Protein AF-0000000087190764 (afdb_hom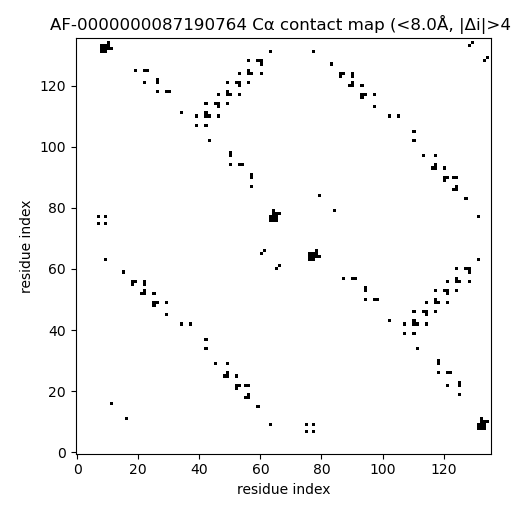odimer)

pLDDT: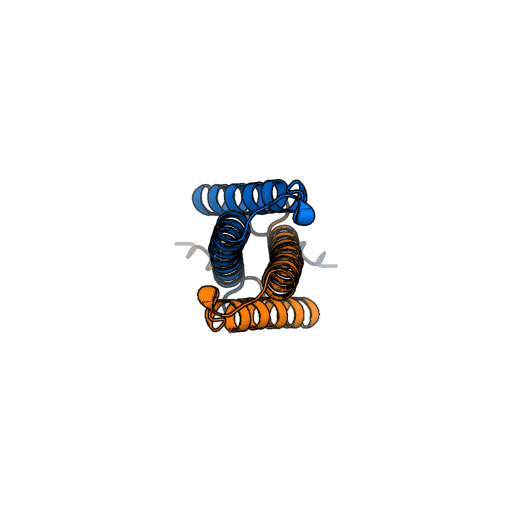 mean 90.16, std 15.95, range [39.56, 98.88]

Radius of gyration: 17.36 Å; Cα contacts (8 Å, |Δi|>4): 117; chains: 2; bounding box: 29×58×37 Å

Structure (mmCIF, N/CA/C/O backbone):
data_AF-0000000087190764-model_v1
#
loop_
_entity.id
_entity.type
_entity.pdbx_description
1 polymer 'Uncharacterized protein'
#
loop_
_atom_site.group_PDB
_atom_site.id
_atom_site.type_symbol
_atom_site.label_atom_id
_atom_site.label_alt_id
_atom_site.label_comp_id
_atom_site.label_asym_id
_atom_site.label_entity_id
_atom_site.label_seq_id
_atom_site.pdbx_PDB_ins_code
_atom_site.Cartn_x
_atom_site.Cartn_y
_atom_site.Cartn_z
_atom_site.occupancy
_atom_site.B_iso_or_equiv
_atom_site.auth_seq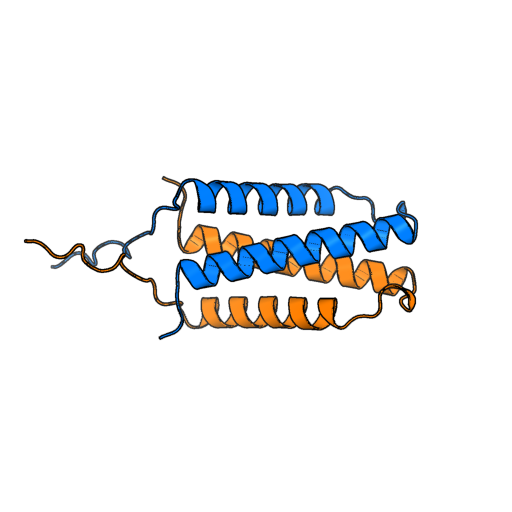_id
_atom_site.auth_comp_id
_atom_site.auth_asym_id
_atom_site.auth_atom_id
_atom_site.pdbx_PDB_model_num
ATOM 1 N N . MET A 1 1 ? -14.992 36.375 12.547 1 39.56 1 MET A N 1
ATOM 2 C CA . MET A 1 1 ? -15.258 35.062 11.977 1 39.56 1 MET A CA 1
ATOM 3 C C . MET A 1 1 ? -13.969 34.406 11.492 1 39.56 1 MET A C 1
ATOM 5 O O . MET A 1 1 ? -13.32 34.906 10.57 1 39.56 1 MET A O 1
ATOM 9 N N . HIS A 1 2 ? -13.172 33.906 12.359 1 49.56 2 HIS A N 1
ATOM 10 C CA . HIS A 1 2 ? -11.891 33.25 12.094 1 49.56 2 HIS A CA 1
ATOM 11 C C . HIS A 1 2 ? -12.055 32.125 11.07 1 49.56 2 HIS A C 1
ATOM 13 O O . HIS A 1 2 ? -12.906 31.234 11.234 1 49.56 2 HIS A O 1
ATOM 19 N N . GLN A 1 3 ? -11.992 32.344 9.805 1 50.53 3 GLN A N 1
ATOM 20 C CA . GLN A 1 3 ? -12.039 31.297 8.797 1 50.53 3 GLN A CA 1
ATOM 21 C C . GLN A 1 3 ? -11.172 30.109 9.195 1 50.53 3 GLN A C 1
ATOM 23 O O . GLN A 1 3 ? -10.039 30.297 9.656 1 50.53 3 GLN A O 1
ATOM 28 N N . PRO A 1 4 ? -11.742 29 9.664 1 48.78 4 PRO A N 1
ATOM 29 C CA . PRO A 1 4 ? -10.883 27.844 9.953 1 48.78 4 PRO A CA 1
ATOM 30 C C . PRO A 1 4 ? -9.727 27.703 8.961 1 48.78 4 PRO A C 1
ATOM 32 O O . PRO A 1 4 ? -9.906 27.969 7.77 1 48.78 4 PRO A O 1
ATOM 35 N N . GLN A 1 5 ? -8.586 28.188 9.312 1 47.53 5 GLN A N 1
ATOM 36 C CA . GLN A 1 5 ? -7.43 27.969 8.445 1 47.53 5 GLN A CA 1
ATOM 37 C C . GLN A 1 5 ? -7.516 26.625 7.742 1 47.53 5 GLN A C 1
ATOM 39 O O . GLN A 1 5 ? -7.918 25.625 8.344 1 47.53 5 GLN A O 1
ATOM 44 N N . PRO A 1 6 ? -7.727 26.531 6.43 1 51.16 6 PRO A N 1
ATOM 45 C CA . PRO A 1 6 ? -7.711 25.219 5.773 1 51.16 6 PRO A CA 1
ATOM 46 C C . PRO A 1 6 ? -6.781 24.234 6.469 1 51.16 6 PRO A C 1
ATOM 48 O O . PRO A 1 6 ? -5.797 24.625 7.094 1 51.16 6 PRO A O 1
ATOM 51 N N . PRO A 1 7 ? -7.449 23.141 6.949 1 53.41 7 PRO A N 1
ATOM 52 C CA . PRO A 1 7 ? -6.527 22.234 7.617 1 53.41 7 PRO A CA 1
ATOM 53 C C . PRO A 1 7 ? -5.113 22.281 7.039 1 53.41 7 PRO A C 1
ATOM 55 O O . PRO A 1 7 ? -4.941 22.547 5.848 1 53.41 7 PRO A O 1
ATOM 58 N N . ASP A 1 8 ? -4.211 22.781 7.832 1 58.91 8 ASP A N 1
ATOM 59 C CA . ASP A 1 8 ? -2.789 22.922 7.527 1 58.91 8 ASP A CA 1
ATOM 60 C C . ASP A 1 8 ? -2.32 21.781 6.609 1 58.91 8 ASP A C 1
ATOM 62 O O . ASP A 1 8 ? -2.361 20.609 6.988 1 58.91 8 ASP A O 1
ATOM 66 N N . ARG A 1 9 ? -2.748 21.812 5.25 1 65.44 9 ARG A N 1
ATOM 67 C CA . ARG A 1 9 ? -2.24 20.875 4.246 1 65.44 9 ARG A CA 1
ATOM 68 C C . ARG A 1 9 ? -0.72 20.797 4.297 1 65.44 9 ARG A C 1
ATOM 70 O O . ARG A 1 9 ? -0.035 21.812 4.371 1 65.44 9 ARG A O 1
ATOM 77 N N . LEU A 1 10 ? -0.229 19.531 4.449 1 81.25 10 LEU A N 1
ATOM 78 C CA . LEU A 1 10 ? 1.211 19.297 4.516 1 81.25 10 LEU A CA 1
ATOM 79 C C . LEU A 1 10 ? 1.812 19.203 3.119 1 81.25 10 LEU A C 1
ATOM 81 O O . LEU A 1 10 ? 1.136 18.797 2.174 1 81.25 10 LEU A O 1
ATOM 85 N N . ARG A 1 11 ? 2.896 19.797 2.928 1 86.69 11 ARG A N 1
ATOM 86 C CA . ARG A 1 11 ? 3.678 19.594 1.712 1 86.69 11 ARG A CA 1
ATOM 87 C C . ARG A 1 11 ? 4.68 18.453 1.886 1 86.69 11 ARG A C 1
ATOM 89 O O . ARG A 1 11 ? 5.367 18.375 2.906 1 86.69 11 ARG A O 1
ATOM 96 N N . LEU A 1 12 ? 4.641 17.625 0.866 1 92.25 12 LEU A N 1
ATOM 97 C CA . LEU A 1 12 ? 5.598 16.531 0.898 1 92.25 12 LEU A CA 1
ATOM 98 C C . LEU A 1 12 ? 7.008 17.016 0.583 1 92.25 12 LEU A C 1
ATOM 100 O O . LEU A 1 12 ? 7.188 17.875 -0.286 1 92.25 12 LEU A O 1
ATOM 104 N N . SER A 1 13 ? 7.961 16.562 1.418 1 92.12 13 SER A N 1
ATOM 105 C CA . SER A 1 13 ? 9.352 16.781 1.021 1 92.12 13 SER A CA 1
ATOM 106 C C . SER A 1 13 ? 9.656 16.109 -0.313 1 92.12 13 SER A C 1
ATOM 108 O O . SER A 1 13 ? 8.875 15.266 -0.783 1 92.12 13 SER A O 1
ATOM 110 N N . PRO A 1 14 ? 10.789 16.391 -0.985 1 94.25 14 PRO A N 1
ATOM 111 C CA . PRO A 1 14 ? 11.156 15.727 -2.234 1 94.25 14 PRO A CA 1
ATOM 112 C C . PRO A 1 14 ? 11.289 14.211 -2.078 1 94.25 14 PRO A C 1
ATOM 114 O O . PRO A 1 14 ? 10.867 13.453 -2.957 1 94.25 14 PRO A O 1
ATOM 117 N N . THR A 1 15 ? 11.836 13.789 -0.935 1 96.19 15 THR A N 1
ATOM 118 C CA . THR A 1 15 ? 12 12.359 -0.692 1 96.19 15 THR A CA 1
ATOM 119 C C . THR A 1 15 ? 10.648 11.68 -0.521 1 96.19 15 THR A C 1
ATOM 121 O O . THR A 1 15 ? 10.422 10.586 -1.043 1 96.19 15 THR A O 1
ATOM 124 N N . GLN A 1 16 ? 9.758 12.305 0.148 1 96.12 16 GLN A N 1
ATOM 125 C CA . GLN A 1 16 ? 8.422 11.758 0.336 1 96.12 16 GLN A CA 1
ATOM 126 C C . GLN A 1 16 ? 7.656 11.711 -0.984 1 96.12 16 GLN A C 1
ATOM 128 O O . GLN A 1 16 ? 6.941 10.742 -1.258 1 96.12 16 GLN A O 1
ATOM 133 N N . SER A 1 17 ? 7.844 12.719 -1.788 1 96.5 17 SER A N 1
ATOM 134 C CA . SER A 1 17 ? 7.219 12.75 -3.105 1 96.5 17 SER A CA 1
ATOM 135 C C . SER A 1 17 ? 7.738 11.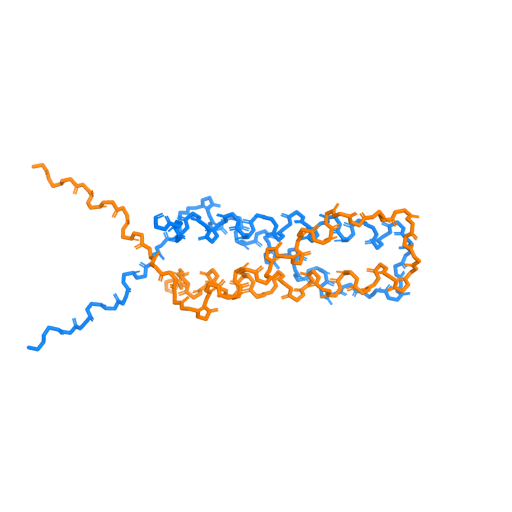625 -3.994 1 96.5 17 SER A C 1
ATOM 137 O O . SER A 1 17 ? 6.969 11.008 -4.734 1 96.5 17 SER A O 1
ATOM 139 N N . THR A 1 18 ? 9 11.391 -3.889 1 97.5 18 THR A N 1
ATOM 140 C CA . THR A 1 18 ? 9.602 10.297 -4.648 1 97.5 18 THR A CA 1
ATOM 141 C C . THR A 1 18 ? 9.039 8.953 -4.191 1 97.5 18 THR A C 1
ATOM 143 O O . THR A 1 18 ? 8.688 8.109 -5.016 1 97.5 18 THR A O 1
ATOM 146 N N . ARG A 1 19 ? 8.914 8.766 -2.871 1 97.88 19 ARG A N 1
ATOM 147 C CA . ARG A 1 19 ? 8.352 7.539 -2.318 1 97.88 19 ARG A CA 1
ATOM 148 C C . ARG A 1 19 ? 6.906 7.352 -2.762 1 97.88 19 ARG A C 1
ATOM 150 O O . ARG A 1 19 ? 6.504 6.246 -3.131 1 97.88 19 ARG A O 1
ATOM 157 N N . LEU A 1 20 ? 6.16 8.391 -2.771 1 98.12 20 LEU A N 1
ATOM 158 C CA . LEU A 1 20 ? 4.777 8.344 -3.24 1 98.12 20 LEU A CA 1
ATOM 159 C C . LEU A 1 20 ? 4.719 7.953 -4.715 1 98.12 20 LEU A C 1
ATOM 161 O O . LEU A 1 20 ? 3.904 7.113 -5.105 1 98.12 20 LEU A O 1
ATOM 165 N N . THR A 1 21 ? 5.543 8.516 -5.488 1 98.19 21 THR A N 1
ATOM 166 C CA . THR A 1 21 ? 5.574 8.242 -6.922 1 98.19 21 THR A CA 1
ATOM 167 C C . THR A 1 21 ? 5.938 6.785 -7.184 1 98.19 21 THR A C 1
ATOM 169 O O . THR A 1 21 ? 5.305 6.121 -8.008 1 98.19 21 THR A O 1
ATOM 172 N N . MET A 1 22 ? 6.891 6.273 -6.477 1 98.5 22 MET A N 1
ATOM 173 C CA . MET A 1 22 ? 7.316 4.891 -6.66 1 98.5 22 MET A CA 1
ATOM 174 C C . MET A 1 22 ? 6.195 3.922 -6.289 1 98.5 22 MET A C 1
ATOM 176 O O . MET A 1 22 ? 5.922 2.971 -7.023 1 98.5 22 MET A O 1
ATOM 180 N N . ALA A 1 23 ? 5.57 4.195 -5.168 1 98.75 23 ALA A N 1
ATOM 181 C CA . ALA A 1 23 ? 4.465 3.34 -4.746 1 98.75 23 ALA A CA 1
ATOM 182 C C . ALA A 1 23 ? 3.314 3.396 -5.746 1 98.75 23 ALA A C 1
ATOM 184 O O . ALA A 1 23 ? 2.684 2.377 -6.035 1 98.75 23 ALA A O 1
ATOM 185 N N . SER A 1 24 ? 3.066 4.562 -6.312 1 98.81 24 SER A N 1
ATOM 186 C CA . SER A 1 24 ? 2.018 4.738 -7.309 1 98.81 24 SER A CA 1
ATOM 187 C C . SER A 1 24 ? 2.332 3.969 -8.586 1 98.81 24 SER A C 1
ATOM 189 O O . SER A 1 24 ? 1.444 3.361 -9.188 1 98.81 24 SER A O 1
ATOM 191 N N . GLN A 1 25 ? 3.551 4.012 -8.938 1 98.69 25 GLN A N 1
ATOM 192 C CA . GLN A 1 25 ? 3.979 3.279 -10.125 1 98.69 25 GLN A CA 1
ATOM 193 C C . GLN A 1 25 ? 3.865 1.772 -9.914 1 98.69 25 GLN A C 1
ATOM 195 O O . GLN A 1 25 ? 3.406 1.049 -10.805 1 98.69 25 GLN A O 1
ATOM 200 N N . ASP A 1 26 ? 4.273 1.353 -8.773 1 98.56 26 ASP A N 1
ATOM 201 C CA . ASP A 1 26 ? 4.16 -0.07 -8.469 1 98.56 26 ASP A CA 1
ATOM 202 C C . ASP A 1 26 ? 2.705 -0.528 -8.508 1 98.56 26 ASP A C 1
ATOM 204 O O . ASP A 1 26 ? 2.402 -1.607 -9.016 1 98.56 26 ASP A O 1
ATOM 208 N N . LEU A 1 27 ? 1.821 0.265 -7.98 1 98.81 27 LEU A N 1
ATOM 209 C CA . LEU A 1 27 ? 0.401 -0.066 -8.023 1 98.81 27 LEU A CA 1
ATOM 210 C C . LEU A 1 27 ? -0.099 -0.112 -9.469 1 98.81 27 LEU A C 1
ATOM 212 O O . LEU A 1 27 ? -0.838 -1.025 -9.844 1 98.81 27 LEU A O 1
ATOM 216 N N . ALA A 1 28 ? 0.309 0.858 -10.258 1 98.69 28 ALA A N 1
ATOM 217 C CA . ALA A 1 28 ? -0.111 0.903 -11.656 1 98.69 28 ALA A CA 1
ATOM 218 C C . ALA A 1 28 ? 0.353 -0.341 -12.406 1 98.69 28 ALA A C 1
ATOM 220 O O . ALA A 1 28 ? -0.418 -0.945 -13.156 1 98.69 28 ALA A O 1
ATOM 221 N N . ASP A 1 29 ? 1.54 -0.725 -12.188 1 98 29 ASP A N 1
ATOM 222 C CA . ASP A 1 29 ? 2.086 -1.929 -12.805 1 98 29 ASP A CA 1
ATOM 223 C C . ASP A 1 29 ? 1.315 -3.17 -12.367 1 98 29 ASP A C 1
ATOM 225 O O . ASP A 1 29 ? 1.015 -4.043 -13.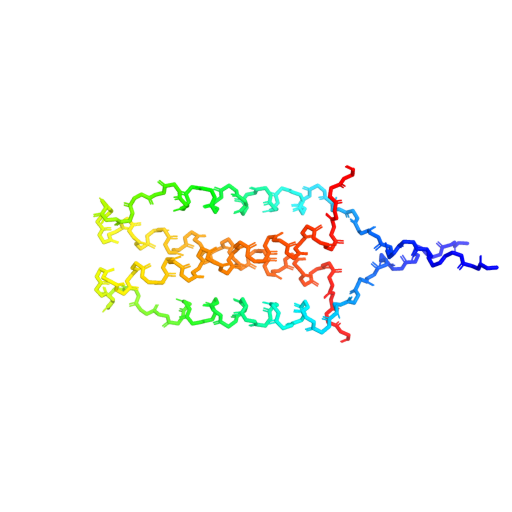18 1 98 29 ASP A O 1
ATOM 229 N N . ALA A 1 30 ? 1.038 -3.225 -11.078 1 98.31 30 ALA A N 1
ATOM 230 C CA . ALA A 1 30 ? 0.306 -4.371 -10.547 1 98.31 30 ALA A CA 1
ATOM 231 C C . ALA A 1 30 ? -1.102 -4.441 -11.133 1 98.31 30 ALA A C 1
ATOM 233 O O . ALA A 1 30 ? -1.609 -5.531 -11.422 1 98.31 30 ALA A O 1
ATOM 234 N N . ARG A 1 31 ? -1.748 -3.309 -11.359 1 98.12 31 ARG A N 1
ATOM 235 C CA . ARG A 1 31 ? -3.1 -3.25 -11.914 1 98.12 31 ARG A CA 1
ATOM 236 C C . ARG A 1 31 ? -3.113 -3.664 -13.375 1 98.12 31 ARG A C 1
ATOM 238 O O . ARG A 1 31 ? -4.098 -4.23 -13.859 1 98.12 31 ARG A O 1
ATOM 245 N N . ALA A 1 32 ? -2.035 -3.406 -13.93 1 97.81 32 ALA A N 1
ATOM 246 C CA . ALA A 1 32 ? -1.94 -3.689 -15.359 1 97.81 32 ALA A CA 1
ATOM 247 C C . ALA A 1 32 ? -1.616 -5.16 -15.609 1 97.81 32 ALA A C 1
ATOM 249 O O . ALA A 1 32 ? -1.782 -5.66 -16.719 1 97.81 32 ALA A O 1
ATOM 250 N N . ALA A 1 33 ? -1.146 -5.82 -14.578 1 97.5 33 ALA A N 1
ATOM 251 C CA . ALA A 1 33 ? -0.745 -7.219 -14.727 1 97.5 33 ALA A CA 1
ATOM 252 C C . ALA A 1 33 ? -1.961 -8.117 -14.914 1 97.5 33 ALA A C 1
ATOM 254 O O . ALA A 1 33 ? -2.953 -7.992 -14.195 1 97.5 33 ALA A O 1
ATOM 255 N N . ASP A 1 34 ? -1.877 -8.969 -15.945 1 97.31 34 ASP A N 1
ATOM 256 C CA . ASP A 1 34 ? -2.84 -10.055 -16.078 1 97.31 34 ASP A CA 1
ATOM 257 C C . ASP A 1 34 ? -2.465 -11.234 -15.188 1 97.31 34 ASP A C 1
ATOM 259 O O . ASP A 1 34 ? -1.645 -12.07 -15.562 1 97.31 34 ASP A O 1
ATOM 263 N N . LEU A 1 35 ? -3.15 -11.297 -14.094 1 97.88 35 LEU A N 1
ATOM 264 C CA . LEU A 1 35 ? -2.789 -12.273 -13.07 1 97.88 35 LEU A CA 1
ATOM 265 C C . LEU A 1 35 ? -2.955 -13.695 -13.586 1 97.88 35 LEU A C 1
ATOM 267 O O . LEU A 1 35 ? -2.223 -14.602 -13.172 1 97.88 35 LEU A O 1
ATOM 271 N N . ALA A 1 36 ? -3.863 -13.891 -14.438 1 96.06 36 ALA A N 1
ATOM 272 C CA . ALA A 1 36 ? -4.141 -15.211 -14.984 1 96.06 36 ALA A CA 1
ATOM 273 C C . ALA A 1 36 ? -2.99 -15.695 -15.867 1 96.06 36 ALA A C 1
ATOM 275 O O . ALA A 1 36 ? -2.859 -16.891 -16.125 1 96.06 36 ALA A O 1
ATOM 276 N N . SER A 1 37 ? -2.176 -14.75 -16.359 1 97.19 37 SER A N 1
ATOM 277 C CA . SER A 1 37 ? -1.1 -15.086 -17.297 1 97.19 37 SER A CA 1
ATOM 278 C C . SER A 1 37 ? 0.23 -15.242 -16.562 1 97.19 37 SER A C 1
ATOM 280 O O . SER A 1 37 ? 1.227 -15.656 -17.156 1 97.19 37 SER A O 1
ATOM 282 N N . LEU A 1 38 ? 0.266 -14.914 -15.336 1 97.31 38 LEU A N 1
ATOM 283 C CA . LEU A 1 38 ? 1.499 -15.008 -14.562 1 97.31 38 LEU A CA 1
ATOM 284 C C . LEU A 1 38 ? 1.691 -16.422 -14.016 1 97.31 38 LEU A C 1
ATOM 286 O O . LEU A 1 38 ? 0.729 -17.062 -13.578 1 97.31 38 LEU A O 1
ATOM 290 N N . ASP A 1 39 ? 2.984 -16.938 -14.109 1 96.56 39 ASP A N 1
ATOM 291 C CA . ASP A 1 39 ? 3.316 -18.172 -13.406 1 96.56 39 ASP A CA 1
ATOM 292 C C . ASP A 1 39 ? 3.52 -17.922 -11.914 1 96.56 39 ASP A C 1
ATOM 294 O O . ASP A 1 39 ? 3.43 -16.781 -11.461 1 96.56 39 ASP A O 1
ATOM 298 N N . VAL A 1 40 ? 3.756 -18.938 -11.164 1 97.31 40 VAL A N 1
ATOM 299 C CA . VAL A 1 40 ? 3.855 -18.844 -9.711 1 97.31 40 VAL A CA 1
ATOM 300 C C . VAL A 1 40 ? 4.992 -17.906 -9.32 1 97.31 40 VAL A C 1
ATOM 302 O O . VAL A 1 40 ? 4.809 -17 -8.5 1 97.31 40 VAL A O 1
ATOM 305 N N . PRO A 1 41 ? 6.109 -18 -9.969 1 97.38 41 PRO A N 1
ATOM 306 C CA . PRO A 1 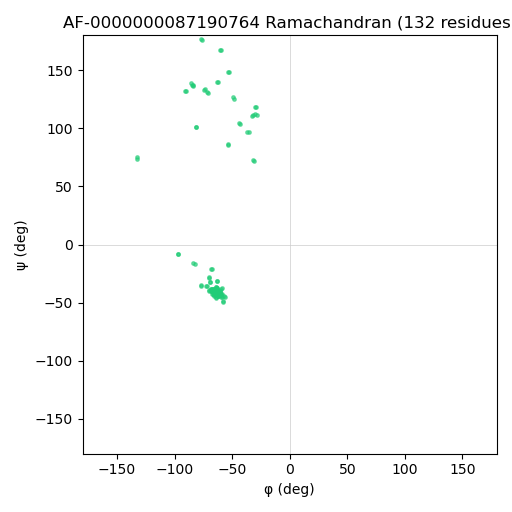41 ? 7.172 -17.047 -9.633 1 97.38 41 PRO A CA 1
ATOM 307 C C . PRO A 1 41 ? 6.785 -15.594 -9.922 1 97.38 41 PRO A C 1
ATOM 309 O O . PRO A 1 41 ? 7.133 -14.695 -9.164 1 97.38 41 PRO A O 1
ATOM 312 N N . GLY A 1 42 ? 6.105 -15.398 -10.977 1 97.81 42 GLY A N 1
ATOM 313 C CA . GLY A 1 42 ? 5.637 -14.062 -11.297 1 97.81 42 GLY A CA 1
ATOM 314 C C . GLY A 1 42 ? 4.668 -13.5 -10.273 1 97.81 42 GLY A C 1
ATOM 315 O O . GLY A 1 42 ? 4.762 -12.336 -9.898 1 97.81 42 GLY A O 1
ATOM 316 N N . LEU A 1 43 ? 3.795 -14.328 -9.844 1 98.44 43 LEU A N 1
ATOM 317 C CA . LEU A 1 43 ? 2.846 -13.93 -8.812 1 98.44 43 LEU A CA 1
ATOM 318 C C . LEU A 1 43 ? 3.562 -13.625 -7.5 1 98.44 43 LEU A C 1
ATOM 320 O O . LEU A 1 43 ? 3.258 -12.633 -6.836 1 98.44 43 LEU A O 1
ATOM 324 N N . ILE A 1 44 ? 4.539 -14.406 -7.18 1 98.44 44 ILE A N 1
ATOM 325 C CA . ILE A 1 44 ? 5.281 -14.227 -5.938 1 98.44 44 ILE A CA 1
ATOM 326 C C . ILE A 1 44 ? 6.051 -12.906 -5.977 1 98.44 44 ILE A C 1
ATOM 328 O O . ILE A 1 44 ? 6.055 -12.156 -5.004 1 98.44 44 ILE A O 1
ATOM 332 N N . LEU A 1 45 ? 6.633 -12.578 -7.078 1 97.88 45 LEU A N 1
ATOM 333 C CA . LEU A 1 45 ? 7.363 -11.328 -7.238 1 97.88 45 LEU A CA 1
ATOM 334 C C . LEU A 1 45 ? 6.43 -10.133 -7.109 1 97.88 45 LEU A C 1
ATOM 336 O O . LEU A 1 45 ? 6.793 -9.117 -6.512 1 97.88 45 LEU A O 1
ATOM 340 N N . LEU A 1 46 ? 5.297 -10.273 -7.676 1 98.44 46 LEU A N 1
ATOM 341 C CA . LEU A 1 46 ? 4.309 -9.203 -7.605 1 98.44 46 LEU A CA 1
ATOM 342 C C . LEU A 1 46 ? 3.861 -8.969 -6.164 1 98.44 46 LEU A C 1
ATOM 344 O O . LEU A 1 46 ? 3.758 -7.828 -5.719 1 98.44 46 LEU A O 1
ATOM 348 N N . VAL A 1 47 ? 3.639 -10.039 -5.441 1 98.62 47 VAL A N 1
ATOM 349 C CA . VAL A 1 47 ? 3.273 -9.938 -4.035 1 98.62 47 VAL A CA 1
ATOM 350 C C . VAL A 1 47 ? 4.371 -9.203 -3.266 1 98.62 47 VAL A C 1
ATOM 352 O O . VAL A 1 47 ? 4.086 -8.281 -2.498 1 98.62 47 VAL A O 1
ATOM 355 N N . GLU A 1 48 ? 5.574 -9.531 -3.49 1 98.44 48 GLU A N 1
ATOM 356 C CA . GLU A 1 48 ? 6.691 -8.945 -2.758 1 98.44 48 GLU A CA 1
ATOM 357 C C . GLU A 1 48 ? 6.828 -7.457 -3.064 1 98.44 48 GLU A C 1
ATOM 359 O O . GLU A 1 48 ? 7.07 -6.652 -2.162 1 98.44 48 GLU A O 1
ATOM 364 N N . ARG A 1 49 ? 6.586 -7.148 -4.309 1 98.56 49 ARG A N 1
ATOM 365 C CA . ARG A 1 49 ? 6.633 -5.746 -4.707 1 98.56 49 ARG A CA 1
ATOM 366 C C . ARG A 1 49 ? 5.531 -4.941 -4.027 1 98.56 49 ARG A C 1
ATOM 368 O O . ARG A 1 49 ? 5.785 -3.863 -3.488 1 98.56 49 ARG A O 1
ATOM 375 N N . LEU A 1 50 ? 4.414 -5.527 -3.986 1 98.75 50 LEU A N 1
ATOM 376 C CA . LEU A 1 50 ? 3.275 -4.84 -3.391 1 98.75 50 LEU A CA 1
ATOM 377 C C . LEU A 1 50 ? 3.418 -4.762 -1.874 1 98.75 50 LEU A C 1
ATOM 379 O O . LEU A 1 50 ? 3.041 -3.76 -1.261 1 98.75 50 LEU A O 1
ATOM 383 N N . ARG A 1 51 ? 3.988 -5.797 -1.259 1 98.75 51 ARG A N 1
ATOM 384 C CA . ARG A 1 51 ? 4.305 -5.75 0.164 1 98.75 51 ARG A CA 1
ATOM 385 C C . ARG A 1 51 ? 5.242 -4.586 0.478 1 98.75 51 ARG A C 1
ATOM 387 O O . ARG A 1 51 ? 4.996 -3.82 1.412 1 98.75 51 ARG A O 1
ATOM 394 N N . GLY A 1 52 ? 6.258 -4.516 -0.288 1 98.69 52 GLY A N 1
ATOM 395 C CA . GLY A 1 52 ? 7.223 -3.447 -0.091 1 98.69 52 GLY A CA 1
ATOM 396 C C . GLY A 1 52 ? 6.625 -2.064 -0.275 1 98.69 52 GLY A C 1
ATOM 397 O O . GLY A 1 52 ? 6.855 -1.169 0.541 1 98.69 52 GLY A O 1
ATOM 398 N N . SER A 1 53 ? 5.82 -1.929 -1.287 1 98.81 53 SER A N 1
ATOM 399 C CA . SER A 1 53 ? 5.227 -0.631 -1.594 1 98.81 53 SER A CA 1
ATOM 400 C C . SER A 1 53 ? 4.188 -0.238 -0.55 1 98.81 53 SER A C 1
ATOM 402 O O . SER A 1 53 ? 4.09 0.931 -0.172 1 98.81 53 SER A O 1
ATOM 404 N N . LEU A 1 54 ? 3.443 -1.179 -0.118 1 98.88 54 LEU A N 1
ATOM 405 C CA . LEU A 1 54 ? 2.465 -0.888 0.924 1 98.88 54 LEU A CA 1
ATOM 406 C C . LEU A 1 54 ? 3.156 -0.521 2.232 1 98.88 54 LEU A C 1
ATOM 408 O O . LEU A 1 54 ? 2.73 0.407 2.926 1 98.88 54 LEU A O 1
ATOM 412 N N . ASP A 1 55 ? 4.215 -1.193 2.611 1 98.75 55 ASP A N 1
ATOM 413 C CA . ASP A 1 55 ? 4.988 -0.85 3.801 1 98.75 55 ASP A CA 1
ATOM 414 C C . ASP A 1 55 ? 5.484 0.592 3.732 1 98.75 55 ASP A C 1
ATOM 416 O O . ASP A 1 55 ? 5.371 1.34 4.707 1 98.75 55 ASP A O 1
ATOM 420 N N . ASP A 1 56 ? 5.977 0.93 2.584 1 98.69 56 ASP A N 1
ATOM 421 C CA . ASP A 1 56 ? 6.508 2.277 2.41 1 98.69 56 ASP A CA 1
ATOM 422 C C . ASP A 1 56 ? 5.398 3.322 2.512 1 98.69 56 ASP A C 1
ATOM 424 O O . ASP A 1 56 ? 5.586 4.375 3.125 1 98.69 56 ASP A O 1
ATOM 428 N N . ALA A 1 57 ? 4.297 3.072 1.886 1 98.75 57 ALA A N 1
ATOM 429 C CA . ALA A 1 57 ? 3.166 3.994 1.946 1 98.75 57 ALA A CA 1
ATOM 430 C C . ALA A 1 57 ? 2.682 4.176 3.383 1 98.75 57 ALA A C 1
ATOM 432 O O . ALA A 1 57 ? 2.387 5.293 3.809 1 98.75 57 ALA A O 1
ATOM 433 N N . LEU A 1 58 ? 2.664 3.098 4.129 1 98.69 58 LEU A N 1
ATOM 434 C CA . LEU A 1 58 ? 2.217 3.146 5.52 1 98.69 58 LEU A CA 1
ATOM 435 C C . LEU A 1 58 ? 3.205 3.928 6.379 1 98.69 58 LEU A C 1
ATOM 437 O O . LEU A 1 58 ? 2.799 4.684 7.266 1 98.69 58 LEU A O 1
ATOM 441 N N . ARG A 1 59 ? 4.43 3.756 6.109 1 98.19 59 ARG A N 1
ATOM 442 C CA . ARG A 1 59 ? 5.441 4.547 6.805 1 98.19 59 ARG A CA 1
ATOM 443 C C . ARG A 1 59 ? 5.277 6.031 6.496 1 98.19 59 ARG A C 1
ATOM 445 O O . ARG A 1 59 ? 5.391 6.871 7.395 1 98.19 59 ARG A O 1
ATOM 452 N N . LEU A 1 60 ? 5.023 6.336 5.273 1 97.38 60 LEU A N 1
ATOM 453 C CA . LEU A 1 60 ? 4.832 7.727 4.871 1 97.38 60 LEU A CA 1
ATOM 454 C C . LEU A 1 60 ? 3.633 8.336 5.59 1 97.38 60 LEU A C 1
ATOM 456 O O . LEU A 1 60 ? 3.709 9.469 6.074 1 97.38 60 LEU A O 1
ATOM 460 N N . ILE A 1 61 ? 2.551 7.613 5.688 1 96.88 61 ILE A N 1
ATOM 461 C CA . ILE A 1 61 ? 1.367 8.094 6.395 1 96.88 61 ILE A CA 1
ATOM 462 C C . ILE A 1 61 ? 1.727 8.406 7.844 1 96.88 61 ILE A C 1
ATOM 464 O O . ILE A 1 61 ? 1.346 9.453 8.375 1 96.88 61 ILE A O 1
ATOM 468 N N . LYS A 1 62 ? 2.506 7.543 8.453 1 95.88 62 LYS A N 1
ATOM 469 C CA . LYS A 1 62 ? 2.873 7.719 9.859 1 95.88 62 LYS A CA 1
ATOM 470 C C . LYS A 1 62 ? 3.807 8.914 10.031 1 95.88 62 LYS A C 1
ATOM 472 O O . LYS A 1 62 ? 3.793 9.57 11.078 1 95.88 62 LYS A O 1
ATOM 477 N N . GLU A 1 63 ? 4.617 9.18 9.055 1 93.69 63 GLU A N 1
ATOM 478 C CA . GLU A 1 63 ? 5.457 10.367 9.062 1 93.69 63 GLU A CA 1
ATOM 479 C C . GLU A 1 63 ? 4.613 11.641 8.992 1 93.69 63 GLU A C 1
ATOM 481 O O . GLU A 1 63 ? 4.941 12.648 9.625 1 93.69 63 GLU A O 1
ATOM 486 N N . LEU A 1 64 ? 3.559 11.617 8.203 1 92.31 64 LEU A N 1
ATOM 487 C CA . LEU A 1 64 ? 2.701 12.773 7.984 1 92.31 64 LEU A CA 1
ATOM 488 C C . LEU A 1 64 ? 1.771 13 9.172 1 92.31 64 LEU A C 1
ATOM 490 O O . LEU A 1 64 ? 1.394 14.133 9.469 1 92.31 64 LEU A O 1
ATOM 494 N N . ALA A 1 65 ? 1.37 11.93 9.727 1 91.25 65 ALA A N 1
ATOM 495 C CA . ALA A 1 65 ? 0.448 11.961 10.859 1 91.25 65 ALA A CA 1
ATOM 496 C C . ALA A 1 65 ? 0.929 11.039 11.984 1 91.25 65 ALA A C 1
ATOM 498 O O . ALA A 1 65 ? 0.345 9.984 12.219 1 91.25 65 ALA A O 1
ATOM 499 N N . PRO A 1 66 ? 1.918 11.453 12.703 1 86.75 66 PRO A N 1
ATOM 500 C CA . PRO A 1 66 ? 2.438 10.617 13.781 1 86.75 66 PRO A CA 1
ATOM 501 C C . PRO A 1 66 ? 1.405 10.359 14.883 1 86.75 66 PRO A C 1
ATOM 503 O O . PRO A 1 66 ? 0.542 11.211 15.125 1 86.75 66 PRO A O 1
ATOM 506 N N . PRO A 1 67 ? 1.46 9.094 15.336 1 80.56 67 PRO A N 1
ATOM 507 C CA . PRO A 1 67 ? 0.551 8.836 16.453 1 80.56 67 PRO A CA 1
ATOM 508 C C . PRO A 1 67 ? 0.732 9.82 17.609 1 80.56 67 PRO A C 1
ATOM 510 O O . PRO A 1 67 ? 1.82 10.375 17.781 1 80.56 67 PRO A O 1
ATOM 513 N N . PRO A 1 68 ? -0.442 10.156 18.391 1 73.81 68 PRO A N 1
ATOM 514 C CA . PRO A 1 68 ? -0.342 11.086 19.531 1 73.81 68 PRO A CA 1
ATOM 515 C C . PRO A 1 68 ? 0.694 10.648 20.562 1 73.81 68 PRO A C 1
ATOM 517 O O . PRO A 1 68 ? 0.987 9.453 20.672 1 73.81 68 PRO A O 1
ATOM 520 N N . MET B 1 1 ? 13.32 34.625 18.078 1 39.66 1 MET B N 1
ATOM 521 C CA . MET B 1 1 ? 13.656 33.312 17.516 1 39.66 1 MET B CA 1
ATOM 522 C C . MET B 1 1 ? 12.414 32.469 17.344 1 39.66 1 MET B C 1
ATOM 524 O O . MET B 1 1 ? 11.766 32.094 18.344 1 39.66 1 MET B O 1
ATOM 528 N N . HIS B 1 2 ? 11.617 32.688 16.375 1 48.97 2 HIS B N 1
ATOM 529 C CA . HIS B 1 2 ? 10.383 31.984 16.062 1 48.97 2 HIS B CA 1
ATOM 530 C C . HIS B 1 2 ? 10.633 30.484 15.961 1 48.97 2 HIS B C 1
ATOM 532 O O . HIS B 1 2 ? 11.508 30.047 15.219 1 48.97 2 HIS B O 1
ATOM 538 N N . GLN B 1 3 ? 10.609 29.734 17.016 1 50.03 3 GLN B N 1
ATOM 539 C CA . GLN B 1 3 ? 10.742 28.281 16.938 1 50.03 3 GLN B CA 1
ATOM 540 C C . GLN B 1 3 ? 9.891 27.703 15.812 1 50.03 3 GLN B C 1
ATOM 542 O O . GLN B 1 3 ? 8.734 28.094 15.648 1 50.03 3 GLN B O 1
ATOM 547 N N . PRO B 1 4 ? 10.5 27.297 14.672 1 48.41 4 PRO B N 1
ATOM 548 C CA . PRO B 1 4 ? 9.656 26.672 13.656 1 48.41 4 PRO B CA 1
ATOM 549 C C . PRO B 1 4 ? 8.562 25.781 14.25 1 48.41 4 PRO B C 1
ATOM 551 O O . PRO B 1 4 ? 8.797 25.094 15.242 1 48.41 4 PRO B O 1
ATOM 554 N N . GLN B 1 5 ? 7.383 26.312 14.398 1 47.31 5 GLN B N 1
ATOM 555 C CA . GLN B 1 5 ? 6.281 25.469 14.844 1 47.31 5 GLN B CA 1
ATOM 556 C C . GLN B 1 5 ? 6.449 24.031 14.352 1 47.31 5 GLN B C 1
ATOM 558 O O . GLN B 1 5 ? 6.871 23.812 13.211 1 47.31 5 GLN B O 1
ATOM 563 N N . PRO B 1 6 ? 6.711 23.031 15.203 1 50.59 6 PRO B N 1
ATOM 564 C CA . PRO B 1 6 ? 6.777 21.656 14.695 1 50.59 6 PRO B CA 1
ATOM 565 C C . PRO B 1 6 ? 5.879 21.438 13.477 1 50.59 6 PRO B C 1
ATOM 567 O O . PRO B 1 6 ? 4.859 22.109 13.328 1 50.59 6 PRO B O 1
ATOM 570 N N . PRO B 1 7 ? 6.582 21.078 12.352 1 53.59 7 PRO B N 1
ATOM 571 C CA . PRO B 1 7 ? 5.68 20.891 11.211 1 53.59 7 PRO B CA 1
ATOM 572 C C . PRO B 1 7 ? 4.281 20.453 11.625 1 53.59 7 PRO B C 1
ATOM 574 O O . PRO B 1 7 ? 4.125 19.734 12.617 1 53.59 7 PRO B O 1
ATOM 577 N N . ASP B 1 8 ? 3.338 21.328 11.445 1 59.03 8 ASP B N 1
ATOM 578 C CA . ASP B 1 8 ? 1.921 21.125 11.727 1 59.03 8 ASP B CA 1
ATOM 579 C C . ASP B 1 8 ? 1.524 19.656 11.531 1 59.03 8 ASP B C 1
ATOM 581 O O . ASP B 1 8 ? 1.613 19.141 10.422 1 59.03 8 ASP B O 1
ATOM 585 N N . ARG B 1 9 ? 1.976 18.703 12.492 1 65.88 9 ARG B N 1
ATOM 586 C CA . ARG B 1 9 ? 1.529 17.312 12.492 1 65.88 9 ARG B CA 1
ATOM 587 C C . ARG B 1 9 ? 0.01 17.234 12.391 1 65.88 9 ARG B C 1
ATOM 589 O O . ARG B 1 9 ? -0.708 17.953 13.078 1 65.88 9 ARG B O 1
ATOM 596 N N . LEU B 1 10 ? -0.44 16.438 11.367 1 81.44 10 LEU B N 1
ATOM 597 C CA . LEU B 1 10 ? -1.872 16.266 11.148 1 81.44 10 LEU B CA 1
ATOM 598 C C . LEU B 1 10 ? -2.428 15.141 12.008 1 81.44 10 LEU B C 1
ATOM 600 O O . LEU B 1 10 ? -1.701 14.211 12.367 1 81.44 10 LEU B O 1
ATOM 604 N N . ARG B 1 11 ? -3.539 15.336 12.547 1 86.56 11 ARG B N 1
ATOM 605 C CA . ARG B 1 11 ? -4.277 14.266 13.203 1 86.56 11 ARG B CA 1
ATOM 606 C C . ARG B 1 11 ? -5.227 13.578 12.227 1 86.56 11 ARG B C 1
ATOM 608 O O . ARG B 1 11 ? -5.938 14.242 11.469 1 86.56 11 ARG B O 1
ATOM 615 N N . LEU B 1 12 ? -5.117 12.266 12.289 1 92.19 12 LEU B N 1
ATOM 616 C CA . LEU B 1 12 ? -6.02 11.5 11.438 1 92.19 12 LEU B CA 1
ATOM 617 C C . LEU B 1 12 ? -7.441 11.531 11.984 1 92.19 12 LEU B C 1
ATOM 619 O O . LEU B 1 12 ? -7.645 11.453 13.195 1 92.19 12 LEU B O 1
ATOM 623 N N . SER B 1 13 ? -8.398 11.789 11.055 1 92.31 13 SER B N 1
ATOM 624 C CA . SER B 1 13 ? -9.781 11.562 11.453 1 92.31 13 SER B CA 1
ATOM 625 C C . SER B 1 13 ? -10.023 10.109 11.844 1 92.31 13 SER B C 1
ATOM 627 O O . SER B 1 13 ? -9.195 9.242 11.555 1 92.31 13 SER B O 1
ATOM 629 N N . PRO B 1 14 ? -11.156 9.75 12.484 1 94.38 14 PRO B N 1
ATOM 630 C CA . PRO B 1 14 ? -11.461 8.352 12.82 1 94.38 14 PRO B CA 1
ATOM 631 C C . PRO B 1 14 ? -11.523 7.449 11.594 1 94.38 14 PRO B C 1
ATOM 633 O O . PRO B 1 14 ? -11.039 6.316 11.633 1 94.38 14 PRO B O 1
ATOM 636 N N . THR B 1 15 ? -12.062 7.984 10.5 1 96.19 15 THR B N 1
ATOM 637 C CA . THR B 1 15 ? -12.164 7.199 9.273 1 96.19 15 THR B CA 1
ATOM 638 C C . THR B 1 15 ? -10.781 6.941 8.68 1 96.19 15 THR B C 1
ATOM 640 O O . THR B 1 15 ? -10.5 5.836 8.219 1 96.19 15 THR B O 1
ATOM 643 N N . GLN B 1 16 ? -9.945 7.902 8.719 1 96.25 16 GLN B N 1
ATOM 644 C CA . GLN B 1 16 ? -8.586 7.742 8.219 1 96.25 16 GLN B CA 1
ATOM 645 C C . GLN B 1 16 ? -7.793 6.77 9.078 1 96.25 16 GLN 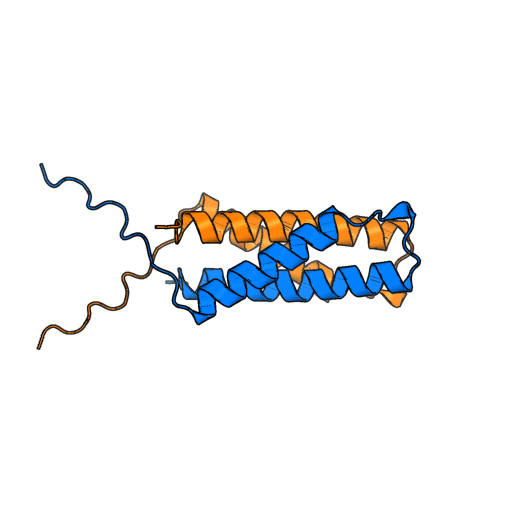B C 1
ATOM 647 O O . GLN B 1 16 ? -7.023 5.953 8.562 1 96.25 16 GLN B O 1
ATOM 652 N N . SER B 1 17 ? -8.016 6.832 10.359 1 96.62 17 SER B N 1
ATOM 653 C CA . SER B 1 17 ? -7.363 5.91 11.281 1 96.62 17 SER B CA 1
ATOM 654 C C . SER B 1 17 ? -7.809 4.473 11.031 1 96.62 17 SER B C 1
ATOM 656 O O . SER B 1 17 ? -6.992 3.549 11.094 1 96.62 17 SER B O 1
ATOM 658 N N . THR B 1 18 ? -9.055 4.332 10.773 1 97.56 18 THR B N 1
ATOM 659 C CA . THR B 1 18 ? -9.586 3.008 10.461 1 97.56 18 THR B CA 1
ATOM 660 C C . THR B 1 18 ? -8.969 2.473 9.172 1 97.56 18 THR B C 1
ATOM 662 O O . THR B 1 18 ? -8.555 1.312 9.109 1 97.56 18 THR B O 1
ATOM 665 N N . ARG B 1 19 ? -8.859 3.33 8.148 1 97.94 19 ARG B N 1
ATOM 666 C CA . ARG B 1 19 ? -8.25 2.941 6.875 1 97.94 19 ARG B CA 1
ATOM 667 C C . ARG B 1 19 ? -6.789 2.562 7.062 1 97.94 19 ARG B C 1
ATOM 669 O O . ARG B 1 19 ? -6.32 1.568 6.504 1 97.94 19 ARG B O 1
ATOM 676 N N . LEU B 1 20 ? -6.09 3.291 7.855 1 98.12 20 LEU B N 1
ATOM 677 C CA . LEU B 1 20 ? -4.695 2.98 8.164 1 98.12 20 LEU B CA 1
ATOM 678 C C . LEU B 1 20 ? -4.582 1.631 8.859 1 98.12 20 LEU B C 1
ATOM 680 O O . LEU B 1 20 ? -3.719 0.82 8.523 1 98.12 20 LEU B O 1
ATOM 684 N N . THR B 1 21 ? -5.422 1.387 9.789 1 98.19 21 THR B N 1
ATOM 685 C CA . THR B 1 21 ? -5.41 0.14 10.547 1 98.19 21 THR B CA 1
ATOM 686 C C . THR B 1 21 ? -5.691 -1.05 9.633 1 98.19 21 THR B C 1
ATOM 688 O O . THR B 1 21 ? -5.008 -2.074 9.711 1 98.19 21 THR B O 1
ATOM 691 N N . MET B 1 22 ? -6.629 -0.912 8.758 1 98.5 22 MET B N 1
ATOM 692 C CA . MET B 1 22 ? -6.98 -1.995 7.84 1 98.5 22 MET B CA 1
ATOM 693 C C . MET B 1 22 ? -5.82 -2.309 6.902 1 98.5 22 MET B C 1
ATOM 695 O O . MET B 1 22 ? -5.48 -3.477 6.691 1 98.5 22 MET B O 1
ATOM 699 N N . ALA B 1 23 ? -5.238 -1.258 6.363 1 98.75 23 ALA B N 1
ATOM 700 C CA . ALA B 1 23 ? -4.098 -1.46 5.469 1 98.75 23 ALA B CA 1
ATOM 701 C C . ALA B 1 23 ? -2.93 -2.105 6.211 1 98.75 23 ALA B C 1
ATOM 703 O O . ALA B 1 23 ? -2.24 -2.969 5.66 1 98.75 23 ALA B O 1
ATOM 704 N N . SER B 1 24 ? -2.729 -1.734 7.457 1 98.81 24 SER B N 1
ATOM 705 C CA . SER B 1 24 ? -1.668 -2.305 8.281 1 98.81 24 SER B CA 1
ATOM 706 C C . SER B 1 24 ? -1.917 -3.783 8.562 1 98.81 24 SER B C 1
ATOM 708 O O . SER B 1 24 ? -0.985 -4.59 8.531 1 98.81 24 SER B O 1
ATOM 710 N N . GLN B 1 25 ? -3.121 -4.082 8.789 1 98.69 25 GLN B N 1
ATOM 711 C CA . GLN B 1 25 ? -3.484 -5.477 9.031 1 98.69 25 GLN B CA 1
ATOM 712 C C . GLN B 1 25 ? -3.299 -6.32 7.777 1 98.69 25 GLN B C 1
ATOM 714 O O . GLN B 1 25 ? -2.781 -7.438 7.84 1 98.69 25 GLN B O 1
ATOM 719 N N . ASP B 1 26 ? -3.711 -5.773 6.691 1 98.56 26 ASP B N 1
ATOM 720 C CA . ASP B 1 26 ? -3.533 -6.488 5.43 1 98.56 26 ASP B CA 1
ATOM 721 C C . ASP B 1 26 ? -2.055 -6.746 5.148 1 98.56 26 ASP B C 1
ATOM 723 O O . ASP B 1 26 ? -1.685 -7.832 4.695 1 98.56 26 ASP B O 1
ATOM 727 N N . LEU B 1 27 ? -1.226 -5.781 5.41 1 98.81 27 LEU B N 1
ATOM 728 C CA . LEU B 1 27 ? 0.211 -5.965 5.23 1 98.81 27 LEU B CA 1
ATOM 729 C C . LEU B 1 27 ? 0.743 -7.039 6.172 1 98.81 27 LEU B C 1
ATOM 731 O O . LEU B 1 27 ? 1.534 -7.895 5.762 1 98.81 27 LEU B O 1
ATOM 735 N N . ALA B 1 28 ? 0.3 -7.004 7.41 1 98.69 28 ALA B N 1
ATOM 736 C CA . ALA B 1 28 ? 0.747 -7.992 8.391 1 98.69 28 ALA B CA 1
ATOM 737 C C . ALA B 1 28 ? 0.363 -9.406 7.961 1 98.69 28 ALA B C 1
ATOM 739 O O . ALA B 1 28 ? 1.179 -10.328 8.031 1 98.69 28 ALA B O 1
ATOM 740 N N . ASP B 1 29 ? -0.802 -9.539 7.504 1 97.94 29 ASP B N 1
ATOM 741 C CA . ASP B 1 29 ? -1.271 -10.836 7.012 1 97.94 29 ASP B CA 1
ATOM 742 C C . ASP B 1 29 ? -0.443 -11.297 5.816 1 97.94 29 ASP B C 1
ATOM 744 O O . ASP B 1 29 ? -0.081 -12.477 5.727 1 97.94 29 ASP B O 1
ATOM 748 N N . ALA B 1 30 ? -0.184 -10.383 4.922 1 98.25 30 ALA B N 1
ATOM 749 C CA . ALA B 1 30 ? 0.597 -10.719 3.736 1 98.25 30 ALA B CA 1
ATOM 750 C C . ALA B 1 30 ? 2.02 -11.125 4.113 1 98.25 30 ALA B C 1
ATOM 752 O O . ALA B 1 30 ? 2.59 -12.039 3.51 1 98.25 30 ALA B O 1
ATOM 753 N N . ARG B 1 31 ? 2.602 -10.5 5.113 1 98.12 31 ARG B N 1
ATOM 754 C CA . ARG B 1 31 ? 3.959 -10.797 5.562 1 98.12 31 ARG B CA 1
ATOM 755 C C . ARG B 1 31 ? 4.027 -12.156 6.242 1 98.12 31 ARG B C 1
ATOM 757 O O . ARG B 1 31 ? 5.051 -12.844 6.18 1 98.12 31 ARG B O 1
ATOM 764 N N . ALA B 1 32 ? 2.934 -12.469 6.766 1 97.69 32 ALA B N 1
ATOM 765 C CA . ALA B 1 32 ? 2.883 -13.719 7.516 1 97.69 32 ALA B CA 1
ATOM 766 C C . ALA B 1 32 ? 2.641 -14.906 6.586 1 97.69 32 ALA B C 1
ATOM 768 O O . ALA B 1 32 ? 2.852 -16.062 6.969 1 97.69 32 ALA B O 1
ATOM 769 N N . ALA B 1 33 ? 2.197 -14.602 5.391 1 97.38 33 ALA B N 1
ATOM 770 C CA . ALA B 1 33 ? 1.871 -15.672 4.449 1 97.38 33 ALA B CA 1
ATOM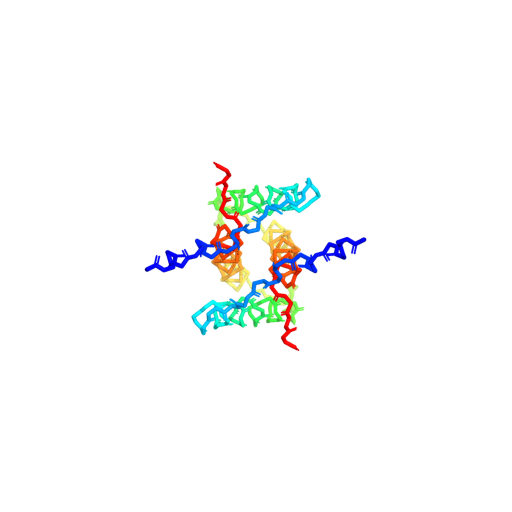 771 C C . ALA B 1 33 ? 3.135 -16.359 3.936 1 97.38 33 ALA B C 1
ATOM 773 O O . ALA B 1 33 ? 4.105 -15.68 3.576 1 97.38 33 ALA B O 1
ATOM 774 N N . ASP B 1 34 ? 3.109 -17.688 3.982 1 97.25 34 ASP B N 1
ATOM 775 C CA . ASP B 1 34 ? 4.129 -18.469 3.283 1 97.25 34 ASP B CA 1
ATOM 776 C C . ASP B 1 34 ? 3.791 -18.609 1.799 1 97.25 34 ASP B C 1
ATOM 778 O O . ASP B 1 34 ? 3.021 -19.484 1.41 1 97.25 34 ASP B O 1
ATOM 782 N N . LEU B 1 35 ? 4.465 -17.797 1.047 1 97.81 35 LEU B N 1
ATOM 783 C CA . LEU B 1 35 ? 4.129 -17.703 -0.37 1 97.81 35 LEU B CA 1
ATOM 784 C C . LEU B 1 35 ? 4.379 -19.031 -1.078 1 97.81 35 LEU B C 1
ATOM 786 O O . LEU B 1 35 ? 3.678 -19.375 -2.037 1 97.81 35 LEU B O 1
ATOM 790 N N . ALA B 1 36 ? 5.316 -19.734 -0.64 1 96 36 ALA B N 1
ATOM 791 C CA . ALA B 1 36 ? 5.676 -21.016 -1.258 1 96 36 ALA B CA 1
ATOM 792 C C . ALA B 1 36 ? 4.578 -22.062 -1.051 1 96 36 ALA B C 1
ATOM 794 O O . ALA B 1 36 ? 4.52 -23.062 -1.767 1 96 36 ALA B O 1
ATOM 795 N N . SER B 1 37 ? 3.736 -21.844 -0.042 1 97.12 37 SER B N 1
ATOM 796 C CA . SER B 1 37 ? 2.705 -22.812 0.31 1 97.12 37 SER B CA 1
ATOM 797 C C . SER B 1 37 ? 1.364 -22.453 -0.313 1 97.12 37 SER B C 1
ATOM 799 O O . SER B 1 37 ? 0.404 -23.219 -0.234 1 97.12 37 SER B O 1
ATOM 801 N N . LEU B 1 38 ? 1.27 -21.312 -0.894 1 97.25 38 LEU B N 1
ATOM 802 C CA . LEU B 1 38 ? 0.02 -20.859 -1.499 1 97.25 38 LEU B CA 1
ATOM 803 C C . LEU B 1 38 ? -0.124 -21.406 -2.916 1 97.25 38 LEU B C 1
ATOM 805 O O . LEU B 1 38 ? 0.854 -21.453 -3.666 1 97.25 38 LEU B O 1
ATOM 809 N N . ASP B 1 39 ? -1.38 -21.891 -3.256 1 96.5 39 ASP B N 1
ATOM 810 C CA . ASP B 1 39 ? -1.674 -22.203 -4.648 1 96.5 39 ASP B CA 1
ATOM 811 C C . ASP B 1 39 ? -1.926 -20.938 -5.461 1 96.5 39 ASP B C 1
ATOM 813 O O . ASP B 1 39 ? -1.904 -19.828 -4.918 1 96.5 39 ASP B O 1
ATOM 817 N N . VAL B 1 40 ? -2.125 -21.062 -6.711 1 97.31 40 VAL B N 1
ATOM 818 C CA . VAL B 1 40 ? -2.266 -19.938 -7.625 1 97.31 40 VAL B CA 1
ATOM 819 C C . VAL B 1 40 ? -3.455 -19.078 -7.207 1 97.31 40 VAL B C 1
ATOM 821 O O . VAL B 1 40 ? -3.334 -17.859 -7.082 1 97.31 40 VAL B O 1
ATOM 824 N N . PRO B 1 41 ? -4.562 -19.688 -6.859 1 97.31 41 PRO B N 1
ATOM 825 C CA . PRO B 1 41 ? -5.676 -18.844 -6.406 1 97.31 41 PRO B CA 1
ATOM 826 C C . PRO B 1 41 ? -5.352 -18.062 -5.129 1 97.31 41 PRO B C 1
ATOM 828 O O . PRO B 1 41 ? -5.762 -16.922 -4.984 1 97.31 41 PRO B O 1
ATOM 831 N N . GLY B 1 42 ? -4.664 -18.672 -4.27 1 97.81 42 GLY B N 1
ATOM 832 C CA . GLY B 1 42 ? -4.254 -18 -3.049 1 97.81 42 GLY B CA 1
ATOM 833 C C . GLY B 1 42 ? -3.336 -16.812 -3.303 1 97.81 42 GLY B C 1
ATOM 834 O O . GLY B 1 42 ? -3.492 -15.758 -2.689 1 97.81 42 GLY B O 1
ATOM 835 N N . LEU B 1 43 ? -2.434 -17.016 -4.195 1 98.44 43 LEU B N 1
ATOM 836 C CA . LEU B 1 43 ? -1.524 -15.938 -4.57 1 98.44 43 LEU B CA 1
ATOM 837 C C . LEU B 1 43 ? -2.281 -14.797 -5.238 1 98.44 43 LEU B C 1
ATOM 839 O O . LEU B 1 43 ? -2.039 -13.625 -4.941 1 98.44 43 LEU B O 1
ATOM 843 N N . ILE B 1 44 ? -3.223 -15.125 -6.047 1 98.5 44 ILE B N 1
ATOM 844 C CA . ILE B 1 44 ? -4 -14.125 -6.766 1 98.5 44 ILE B CA 1
ATOM 845 C C . ILE B 1 44 ? -4.832 -13.312 -5.777 1 98.5 44 ILE B C 1
ATOM 847 O O . ILE B 1 44 ? -4.895 -12.086 -5.875 1 98.5 44 ILE B O 1
ATOM 851 N N . LEU B 1 45 ? -5.395 -13.938 -4.805 1 97.88 45 LEU B N 1
ATOM 852 C CA . LEU B 1 45 ? -6.184 -13.258 -3.785 1 97.88 45 LEU B CA 1
ATOM 853 C C . LEU B 1 45 ? -5.312 -12.32 -2.965 1 97.88 45 LEU B C 1
ATOM 855 O O . LEU B 1 45 ? -5.738 -11.211 -2.623 1 97.88 45 LEU B O 1
ATOM 859 N N . LEU B 1 46 ? -4.156 -12.773 -2.666 1 98.44 46 LEU B N 1
ATOM 860 C CA . LEU B 1 46 ? -3.227 -11.953 -1.9 1 98.44 46 LEU B CA 1
ATOM 861 C C . LEU B 1 46 ? -2.824 -10.711 -2.688 1 98.44 46 LEU B C 1
ATOM 863 O O . LEU B 1 46 ? -2.787 -9.602 -2.139 1 98.44 46 LEU B O 1
ATOM 867 N N . VAL B 1 47 ? -2.576 -10.883 -3.959 1 98.62 47 VAL B N 1
ATOM 868 C CA . VAL B 1 47 ? -2.246 -9.758 -4.824 1 98.62 47 VAL B CA 1
ATOM 869 C C . VAL B 1 47 ? -3.395 -8.75 -4.82 1 98.62 47 VAL B C 1
ATOM 871 O O . VAL B 1 47 ? -3.174 -7.547 -4.648 1 98.62 47 VAL B O 1
ATOM 874 N N . GLU B 1 48 ? -4.57 -9.188 -4.934 1 98.5 48 GLU B N 1
ATOM 875 C CA . GLU B 1 48 ? -5.73 -8.305 -5.016 1 98.5 48 GLU B CA 1
ATOM 876 C C . GLU B 1 48 ? -5.934 -7.539 -3.711 1 98.5 48 GLU B C 1
ATOM 878 O O . GLU B 1 48 ? -6.234 -6.348 -3.729 1 98.5 48 GLU B O 1
ATOM 883 N N . ARG B 1 49 ? -5.684 -8.242 -2.65 1 98.56 49 ARG B N 1
ATOM 884 C CA . ARG B 1 49 ? -5.793 -7.598 -1.347 1 98.56 49 ARG B CA 1
ATOM 885 C C . ARG B 1 49 ? -4.746 -6.5 -1.189 1 98.56 49 ARG B C 1
ATOM 887 O O . ARG B 1 49 ? -5.062 -5.391 -0.751 1 98.56 49 ARG B O 1
ATOM 894 N N . LEU B 1 50 ? -3.602 -6.809 -1.613 1 98.75 50 LEU B N 1
ATOM 895 C CA . LEU B 1 50 ? -2.51 -5.848 -1.481 1 98.75 50 LEU B CA 1
ATOM 896 C C . LEU B 1 50 ? -2.693 -4.68 -2.447 1 98.75 50 LEU B C 1
ATOM 898 O O . LEU B 1 50 ? -2.383 -3.537 -2.109 1 98.75 50 LEU B O 1
ATOM 902 N N . ARG B 1 51 ? -3.225 -4.957 -3.648 1 98.81 51 ARG B N 1
ATOM 903 C CA . ARG B 1 51 ? -3.578 -3.887 -4.574 1 98.81 51 ARG B CA 1
ATOM 904 C C . ARG B 1 51 ? -4.578 -2.922 -3.943 1 98.81 51 ARG B C 1
ATOM 906 O O . ARG B 1 51 ? -4.391 -1.704 -3.998 1 98.81 51 ARG B O 1
ATOM 913 N N . GLY B 1 52 ? -5.57 -3.506 -3.4 1 98.75 52 GLY B N 1
ATOM 914 C CA . GLY B 1 52 ? -6.594 -2.693 -2.758 1 98.75 52 GLY B CA 1
ATOM 915 C C . GLY B 1 52 ? -6.062 -1.873 -1.599 1 98.75 52 GLY B C 1
ATOM 916 O O . GLY B 1 52 ? -6.359 -0.682 -1.486 1 98.75 52 GLY B O 1
ATOM 917 N N . SER B 1 53 ? -5.25 -2.48 -0.798 1 98.88 53 SER B N 1
ATOM 918 C CA . SER B 1 53 ? -4.715 -1.808 0.381 1 98.88 53 SER B CA 1
ATOM 919 C C . SER B 1 53 ? -3.723 -0.716 -0.007 1 98.88 53 SER B C 1
ATOM 921 O O . SER B 1 53 ? -3.695 0.353 0.606 1 98.88 53 SER B O 1
ATOM 923 N N . LEU B 1 54 ? -2.932 -0.994 -0.978 1 98.88 54 LEU B N 1
ATOM 924 C CA . LEU B 1 54 ? -1.994 0.022 -1.443 1 98.88 54 LEU B CA 1
ATOM 925 C C . LEU B 1 54 ? -2.736 1.201 -2.064 1 98.88 54 LEU B C 1
ATOM 927 O O . LEU B 1 54 ? -2.375 2.357 -1.834 1 98.88 54 LEU B O 1
ATOM 931 N N . ASP B 1 55 ? -3.766 0.976 -2.842 1 98.81 55 ASP B N 1
ATOM 932 C CA . ASP B 1 55 ? -4.586 2.045 -3.402 1 98.81 55 ASP B CA 1
ATOM 933 C C . ASP B 1 55 ? -5.156 2.938 -2.303 1 98.81 55 ASP B C 1
ATOM 935 O O . ASP B 1 55 ? -5.102 4.164 -2.402 1 98.81 55 ASP B O 1
ATOM 939 N N . ASP B 1 56 ? -5.648 2.293 -1.284 1 98.75 56 ASP B N 1
ATOM 940 C CA . ASP B 1 56 ? -6.246 3.043 -0.184 1 98.75 56 ASP B CA 1
ATOM 941 C C . ASP B 1 56 ? -5.195 3.875 0.549 1 98.75 56 ASP B C 1
ATOM 943 O O . ASP B 1 56 ? -5.445 5.027 0.909 1 98.75 56 ASP B O 1
ATOM 947 N N . ALA B 1 57 ? -4.055 3.299 0.805 1 98.75 57 ALA B N 1
ATOM 948 C CA . ALA B 1 57 ? -2.977 4.02 1.474 1 98.75 57 ALA B CA 1
ATOM 949 C C . ALA B 1 57 ? -2.535 5.23 0.656 1 98.75 57 ALA B C 1
ATOM 951 O O . ALA B 1 57 ? -2.311 6.309 1.206 1 98.75 57 ALA B O 1
ATOM 952 N N . LEU B 1 58 ? -2.477 5.066 -0.646 1 98.69 58 LEU B N 1
ATOM 953 C CA . LEU B 1 58 ? -2.068 6.152 -1.53 1 98.69 58 LEU B CA 1
ATOM 954 C C . LEU B 1 58 ? -3.113 7.262 -1.55 1 98.69 58 LEU B C 1
ATOM 956 O O . LEU B 1 58 ? -2.77 8.445 -1.576 1 98.69 58 LEU B O 1
ATOM 960 N N . ARG B 1 59 ? -4.328 6.871 -1.526 1 98.19 59 ARG B N 1
ATOM 961 C CA . ARG B 1 59 ? -5.395 7.859 -1.426 1 98.19 59 ARG B CA 1
ATOM 962 C C . ARG B 1 59 ? -5.301 8.633 -0.115 1 98.19 59 ARG B C 1
ATOM 964 O O . ARG B 1 59 ? -5.477 9.859 -0.096 1 98.19 59 ARG B O 1
ATOM 971 N N . LEU B 1 60 ? -5.039 7.945 0.944 1 97.38 60 LEU B N 1
ATOM 972 C CA . LEU B 1 60 ? -4.914 8.586 2.248 1 97.38 60 LEU B CA 1
ATOM 973 C C . LEU B 1 60 ? -3.766 9.586 2.254 1 97.38 60 LEU B C 1
ATOM 975 O O . LEU B 1 60 ? -3.91 10.695 2.768 1 97.38 60 LEU B O 1
ATOM 979 N N . ILE B 1 61 ? -2.65 9.242 1.665 1 96.88 61 ILE B N 1
ATOM 980 C CA . ILE B 1 61 ? -1.511 10.148 1.572 1 96.88 61 ILE B CA 1
ATOM 981 C C . ILE B 1 61 ? -1.918 11.414 0.823 1 96.88 61 ILE B C 1
ATOM 983 O O . ILE B 1 61 ? -1.602 12.523 1.254 1 96.88 61 ILE B O 1
ATOM 987 N N . LYS B 1 62 ? -2.66 11.25 -0.24 1 95.69 62 LYS B N 1
ATOM 988 C CA . LYS B 1 62 ? -3.07 12.391 -1.056 1 95.69 62 LYS B CA 1
ATOM 989 C C . LYS B 1 62 ? -4.066 13.266 -0.31 1 95.69 62 LYS B C 1
ATOM 991 O O . LYS B 1 62 ? -4.117 14.484 -0.525 1 95.69 62 LYS B O 1
ATOM 996 N N . GLU B 1 63 ? -4.867 12.664 0.519 1 93.62 63 GLU B N 1
ATOM 997 C CA . GLU B 1 63 ? -5.77 13.43 1.378 1 93.62 63 GLU B CA 1
ATOM 998 C C . GLU B 1 63 ? -4.988 14.273 2.385 1 93.62 63 GLU B C 1
ATOM 1000 O O . GLU B 1 63 ? -5.383 15.398 2.699 1 93.62 63 GLU B O 1
ATOM 1005 N N . LEU B 1 64 ? -3.908 13.719 2.93 1 92.31 64 LEU B N 1
ATOM 1006 C CA . LEU B 1 64 ? -3.105 14.375 3.955 1 92.31 64 LEU B CA 1
ATOM 1007 C C . LEU B 1 64 ? -2.213 15.445 3.344 1 92.31 64 LEU B C 1
ATOM 1009 O O . LEU B 1 64 ? -1.905 16.453 3.992 1 92.31 64 LEU B O 1
ATOM 1013 N N . ALA B 1 65 ? -1.767 15.172 2.191 1 91.25 65 ALA B N 1
ATOM 1014 C CA . ALA B 1 65 ? -0.871 16.062 1.472 1 91.25 65 ALA B CA 1
ATOM 1015 C C . ALA B 1 65 ? -1.328 16.266 0.029 1 91.25 65 ALA B C 1
ATOM 1017 O O . ALA B 1 65 ? -0.699 15.75 -0.901 1 91.25 65 ALA B O 1
ATOM 1018 N N . PRO B 1 66 ? -2.357 17.016 -0.169 1 86.44 66 PRO B N 1
ATOM 1019 C CA . PRO B 1 66 ? -2.861 17.234 -1.528 1 86.44 66 PRO B CA 1
ATOM 1020 C C . PRO B 1 66 ? -1.847 17.922 -2.434 1 86.44 66 PRO B C 1
ATOM 1022 O O . PRO B 1 66 ? -1.032 18.719 -1.958 1 86.44 66 PRO B O 1
ATOM 1025 N N . PRO B 1 67 ? -1.842 17.406 -3.676 1 80.5 67 PRO B N 1
ATOM 1026 C CA . PRO B 1 67 ? -0.948 18.094 -4.605 1 80.5 67 PRO B CA 1
ATOM 1027 C C . PRO B 1 67 ? -1.198 19.594 -4.652 1 80.5 67 PRO B C 1
ATOM 1029 O O . PRO B 1 67 ? -2.314 20.047 -4.383 1 80.5 67 PRO B O 1
ATOM 1032 N N . PRO B 1 68 ? -0.063 20.469 -4.91 1 73.62 68 PRO B N 1
ATOM 1033 C CA . PRO B 1 68 ? -0.23 21.922 -4.988 1 73.62 68 PRO B CA 1
ATOM 1034 C C . PRO B 1 68 ? -1.255 22.344 -6.039 1 73.62 68 PRO B C 1
ATOM 1036 O O . PRO B 1 68 ? -1.485 21.609 -7.008 1 73.62 68 PRO B O 1
#

Solvent-accessible surface area (backbone atoms only — not comparable to full-atom values): 7969 Å² total; per-residue (Å²): 131,81,69,76,68,68,75,82,67,41,78,70,52,73,69,54,46,51,53,51,50,51,36,51,48,51,50,50,52,59,69,68,50,59,70,88,76,46,53,71,70,52,48,50,52,50,40,51,50,42,50,53,35,36,53,50,44,53,50,50,45,41,72,54,34,50,80,133,131,81,69,76,67,67,77,80,67,43,77,71,52,73,69,52,46,51,52,51,50,50,37,50,48,53,49,52,53,58,70,67,51,58,70,89,75,47,53,70,69,53,48,53,51,50,39,52,50,42,50,53,34,36,53,51,44,52,50,51,42,41,70,54,32,50,80,132

Foldseek 3Di:
DPPPPPPPDDDDDPVLVVLVVQLVVLVVVLVVDDPVPDDPVRVVVNVVSNVVSVVSVVVSVCVVPPDD/DPPPPPPPDDDDDPVLVVLVVQLVVLVVVLVPDDPVPDDPVRVVVNVVSNVVSVVSVVVSVCVVPPDD

Secondary structure (DSSP, 8-state):
--------PPPPPHHHHHHHHHHHHHHHHHHH--GGG--HHHHHHHHHHHHHHHHHHHHHHHHHS---/--------PPPPPHHHHHHHHHHHHHHHHHHHS-GGG--HHHHHHHHHHHHHHHHHHHHHHHHHS---

Organism: Streptomyces mobaraensis (NCBI:txid35621)

Sequence (136 aa):
MHQPQPPDRLRLSPTQSTRLTMASQDLADARAADLASLDVPGLILLVERLRGSLDDALRLIKELAPPPMHQPQPPDRLRLSPTQSTRLTMASQDLADARAADLASLDVPGLILLVERLRGSLDDALRLIKELAPPP